Protein AF-A0A099J313-F1 (afdb_monomer_lite)

Radius of gyration: 13.89 Å; chains: 1; bounding box: 29×19×40 Å

Foldseek 3Di:
DWDWDDDVVRDIDIDDDPPDQKDWDWDADPVGHTPDTDMDGWDWDADDDDDPPRHDTDTDDDDDD

Organism: NCBI:txid1001240

pLDDT: mean 82.71, std 9.92, range [59.16, 94.81]

Structure (mmCIF, N/CA/C/O backbone):
data_AF-A0A099J313-F1
#
_entry.id   AF-A0A099J313-F1
#
loop_
_atom_site.group_PDB
_atom_site.id
_atom_site.type_symbol
_atom_site.label_atom_id
_atom_site.label_alt_id
_atom_site.label_comp_id
_atom_site.label_asym_id
_atom_site.label_entity_id
_atom_site.label_seq_id
_atom_site.pdbx_PDB_ins_code
_atom_site.Cartn_x
_atom_site.Cartn_y
_atom_site.Cartn_z
_atom_site.occupancy
_atom_site.B_iso_or_equiv
_atom_site.auth_seq_id
_atom_site.auth_comp_id
_atom_site.auth_asym_id
_atom_site.auth_atom_id
_atom_site.pdbx_PDB_model_num
ATOM 1 N N . MET A 1 1 ? 7.084 -9.996 12.957 1.00 62.78 1 MET A N 1
ATOM 2 C CA . MET A 1 1 ? 6.879 -10.755 11.707 1.00 62.78 1 MET A CA 1
ATOM 3 C C . MET A 1 1 ? 6.227 -9.809 10.720 1.00 62.78 1 MET A C 1
ATOM 5 O O . MET A 1 1 ? 5.368 -9.053 11.154 1.00 62.78 1 MET A O 1
ATOM 9 N N . PHE A 1 2 ? 6.701 -9.790 9.478 1.00 76.00 2 PHE A N 1
ATOM 10 C CA . PHE A 1 2 ? 6.158 -8.976 8.391 1.00 76.00 2 PHE A CA 1
ATOM 11 C C . PHE A 1 2 ? 5.716 -9.933 7.289 1.00 76.00 2 PHE A C 1
ATOM 13 O O . PHE A 1 2 ? 6.508 -1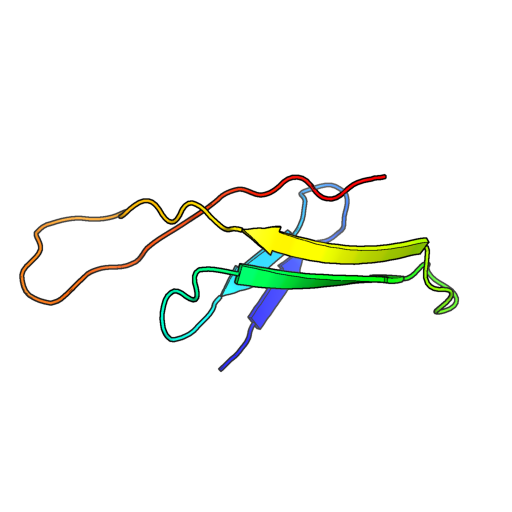0.781 6.874 1.00 76.00 2 PHE A O 1
ATOM 20 N N . THR A 1 3 ? 4.465 -9.807 6.864 1.00 85.50 3 THR A N 1
ATOM 21 C CA . THR A 1 3 ? 3.896 -10.566 5.748 1.00 85.50 3 THR A CA 1
ATOM 22 C C . THR A 1 3 ? 3.383 -9.561 4.733 1.00 85.50 3 THR A C 1
ATOM 24 O O . THR A 1 3 ? 2.708 -8.6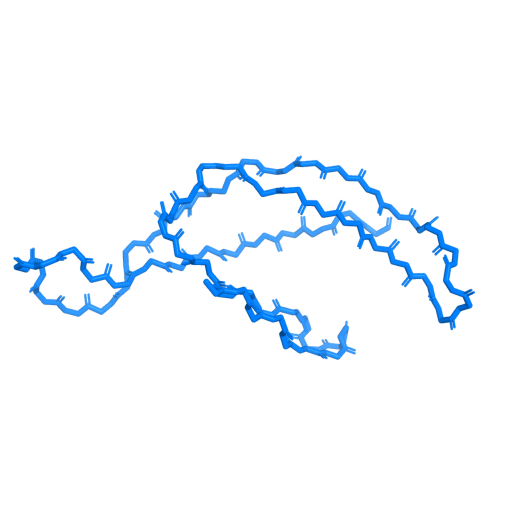16 5.126 1.00 85.50 3 THR A O 1
ATOM 27 N N . LEU A 1 4 ? 3.696 -9.764 3.454 1.00 87.44 4 LEU A N 1
ATOM 28 C CA . LEU A 1 4 ? 3.168 -8.987 2.335 1.00 87.44 4 LEU A CA 1
ATOM 29 C C . LEU A 1 4 ? 2.588 -9.964 1.311 1.00 87.44 4 LEU A C 1
ATOM 31 O O . LEU A 1 4 ? 3.289 -10.870 0.862 1.00 87.44 4 LEU A O 1
ATOM 35 N N . VAL A 1 5 ? 1.317 -9.792 0.963 1.00 90.44 5 VAL A N 1
ATOM 36 C CA . VAL A 1 5 ? 0.596 -10.636 -0.002 1.00 90.44 5 VAL A CA 1
ATOM 37 C C . VAL A 1 5 ? -0.199 -9.765 -0.969 1.00 90.44 5 VAL A C 1
ATOM 39 O O . VAL A 1 5 ? -0.747 -8.746 -0.563 1.00 90.44 5 VAL A O 1
ATOM 42 N N . GLY A 1 6 ? -0.256 -10.140 -2.244 1.00 87.94 6 GLY A N 1
ATOM 43 C CA . GLY A 1 6 ? -0.931 -9.358 -3.282 1.00 87.94 6 GLY A CA 1
ATOM 44 C C . GLY A 1 6 ? -0.395 -9.654 -4.678 1.00 87.94 6 GLY A C 1
ATOM 45 O O . GLY A 1 6 ? 0.549 -10.432 -4.831 1.00 87.94 6 GLY A O 1
ATOM 46 N N . ASP A 1 7 ? -1.012 -9.044 -5.690 1.00 80.69 7 ASP A N 1
ATOM 47 C CA . ASP A 1 7 ? -0.663 -9.246 -7.105 1.00 80.69 7 ASP A CA 1
ATOM 48 C C . ASP A 1 7 ? -0.715 -7.963 -7.957 1.00 80.69 7 ASP A C 1
ATOM 50 O O . ASP A 1 7 ? -0.669 -8.025 -9.184 1.00 80.69 7 ASP A O 1
ATOM 54 N N . GLY A 1 8 ? -0.801 -6.785 -7.328 1.00 75.94 8 GLY A N 1
ATOM 55 C CA . GLY A 1 8 ? -0.857 -5.487 -8.014 1.00 75.94 8 GLY A CA 1
ATOM 56 C C . GLY A 1 8 ? -2.168 -5.205 -8.763 1.00 75.94 8 GLY A C 1
ATOM 57 O O . GLY A 1 8 ? -2.472 -4.040 -8.997 1.00 75.94 8 GLY A O 1
ATOM 58 N N . ILE A 1 9 ? -2.969 -6.230 -9.077 1.00 80.75 9 ILE A N 1
ATOM 59 C CA . ILE A 1 9 ? -4.317 -6.094 -9.646 1.00 80.75 9 ILE A CA 1
ATOM 60 C C . ILE A 1 9 ? -5.327 -5.905 -8.515 1.00 80.75 9 ILE A C 1
ATOM 62 O O . ILE A 1 9 ? -6.146 -4.992 -8.552 1.00 80.75 9 ILE A O 1
ATOM 66 N N . SER A 1 10 ? -5.237 -6.751 -7.488 1.00 84.19 10 SER A N 1
ATOM 67 C CA . SER A 1 10 ? -6.107 -6.721 -6.305 1.00 84.19 10 SER A CA 1
ATOM 68 C C . SER A 1 10 ? -5.532 -5.864 -5.169 1.00 84.19 10 SER A C 1
ATOM 70 O O . SER A 1 10 ? -6.087 -5.833 -4.073 1.00 84.19 10 SER A O 1
ATOM 72 N N . GLY A 1 11 ? -4.402 -5.194 -5.414 1.00 86.62 11 GLY A N 1
ATOM 73 C CA . GLY A 1 11 ? -3.627 -4.485 -4.401 1.00 86.62 11 GLY A CA 1
ATOM 74 C C . GLY A 1 11 ? -2.712 -5.406 -3.592 1.00 86.62 11 GLY A C 1
ATOM 75 O O . GLY A 1 11 ? -2.430 -6.546 -3.975 1.00 86.62 11 GLY A O 1
ATOM 76 N N . TRP A 1 12 ? -2.214 -4.875 -2.479 1.00 89.19 12 TRP A N 1
ATOM 77 C CA . TRP A 1 12 ? -1.319 -5.563 -1.555 1.00 89.19 12 TRP A CA 1
ATOM 78 C C . TRP A 1 12 ? -1.826 -5.400 -0.124 1.00 89.19 12 TRP A C 1
ATOM 80 O O . TRP A 1 12 ? -2.300 -4.332 0.250 1.00 89.19 12 TRP A O 1
ATOM 90 N N . ARG A 1 13 ? -1.679 -6.444 0.691 1.00 89.19 13 ARG A N 1
ATOM 91 C CA . ARG A 1 13 ? -1.965 -6.434 2.127 1.00 89.19 13 ARG A CA 1
ATOM 92 C C . ARG A 1 13 ? -0.687 -6.733 2.893 1.00 89.19 13 ARG A C 1
ATOM 94 O O . ARG A 1 13 ? 0.009 -7.703 2.583 1.00 89.19 13 ARG A O 1
ATOM 101 N N . ALA A 1 14 ? -0.406 -5.910 3.898 1.00 87.75 14 ALA A N 1
ATOM 102 C CA . ALA A 1 14 ? 0.735 -6.072 4.783 1.00 87.75 14 ALA A CA 1
ATOM 103 C C . ALA A 1 14 ? 0.288 -6.221 6.241 1.00 87.75 14 ALA A C 1
ATOM 105 O O . ALA A 1 14 ? -0.537 -5.444 6.719 1.00 87.75 14 ALA A O 1
ATOM 106 N N . ASP A 1 15 ? 0.871 -7.185 6.954 1.00 85.31 15 ASP A N 1
ATOM 107 C CA . ASP A 1 15 ? 0.647 -7.372 8.389 1.00 85.31 15 ASP A CA 1
ATOM 108 C C . ASP A 1 15 ? 1.863 -6.886 9.189 1.00 85.31 15 ASP A C 1
ATOM 110 O O . ASP A 1 15 ? 2.995 -7.340 8.982 1.00 85.31 15 ASP A O 1
ATOM 114 N N . PHE A 1 16 ? 1.617 -5.989 10.147 1.00 77.50 16 PHE A N 1
ATOM 115 C CA . PHE A 1 16 ? 2.636 -5.420 11.029 1.00 77.50 16 PHE A CA 1
ATOM 116 C C . PHE A 1 16 ? 2.372 -5.780 12.489 1.00 77.50 16 PHE A C 1
ATOM 118 O O . PHE A 1 16 ? 1.240 -5.763 12.970 1.00 77.50 16 PHE A O 1
ATOM 125 N N . VAL A 1 17 ? 3.446 -6.010 13.243 1.00 73.38 17 VAL A N 1
ATOM 126 C CA . VAL A 1 17 ? 3.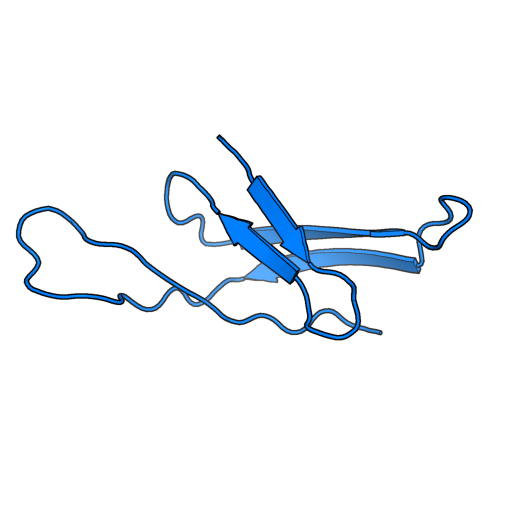372 -6.094 14.705 1.00 73.38 17 VAL A CA 1
ATOM 127 C C . VAL A 1 17 ? 3.613 -4.696 15.272 1.00 73.38 17 VAL A C 1
ATOM 129 O O . VAL A 1 17 ? 4.713 -4.168 15.141 1.00 73.38 17 VAL A O 1
ATOM 132 N N . GLY A 1 18 ? 2.602 -4.104 15.916 1.00 70.00 18 GLY A N 1
ATOM 133 C CA . GLY A 1 18 ? 2.775 -2.883 16.719 1.00 70.00 18 GLY A CA 1
ATOM 134 C C . GLY A 1 18 ? 2.188 -1.576 16.171 1.00 70.00 18 GLY A C 1
ATOM 135 O O . GLY A 1 18 ? 2.462 -0.542 16.767 1.00 70.00 18 GLY A O 1
ATOM 136 N N . GLY A 1 19 ? 1.367 -1.593 15.111 1.00 67.44 19 GLY A N 1
ATOM 137 C CA . GLY A 1 19 ? 0.550 -0.438 14.687 1.00 67.44 19 GLY A CA 1
ATOM 138 C C . GLY A 1 19 ? 1.330 0.873 14.522 1.00 67.44 19 GLY A C 1
ATOM 139 O O . GLY A 1 19 ? 0.958 1.882 15.122 1.00 67.44 19 GLY A O 1
ATOM 140 N N . GLN A 1 20 ? 2.442 0.831 13.783 1.00 76.69 20 GLN A N 1
ATOM 141 C CA . GLN A 1 20 ? 3.329 1.980 13.588 1.00 76.69 20 GLN A CA 1
ATOM 142 C C . GLN A 1 20 ? 2.625 3.104 12.831 1.00 76.69 20 GLN A C 1
ATOM 144 O O . GLN A 1 20 ? 2.002 2.847 11.811 1.00 76.69 20 GLN A O 1
ATOM 149 N N . SER A 1 21 ? 2.758 4.350 13.284 1.00 82.69 21 SER A N 1
ATOM 150 C CA . SER A 1 21 ? 2.071 5.500 12.677 1.00 82.69 21 SER A CA 1
ATOM 151 C C . SER A 1 21 ? 2.548 5.848 11.267 1.00 82.69 21 SER A C 1
ATOM 153 O O . SER A 1 21 ? 1.856 6.579 10.577 1.00 82.69 21 SER A O 1
ATOM 155 N N . MET A 1 22 ? 3.703 5.334 10.837 1.00 88.06 22 MET A N 1
ATOM 156 C CA . MET A 1 22 ? 4.292 5.619 9.532 1.00 88.06 22 MET A CA 1
ATOM 157 C C . MET A 1 22 ? 4.813 4.332 8.896 1.00 88.06 22 MET A C 1
ATOM 159 O O . MET A 1 22 ? 5.461 3.525 9.567 1.00 88.06 22 MET A O 1
ATOM 163 N N . VAL A 1 23 ? 4.552 4.159 7.600 1.00 87.50 23 VAL A N 1
ATOM 164 C CA . VAL A 1 23 ? 5.002 3.011 6.805 1.00 87.50 23 VAL A CA 1
ATOM 165 C C . VAL A 1 23 ? 5.802 3.504 5.604 1.00 87.50 23 VAL A C 1
ATOM 167 O O . VAL A 1 23 ? 5.332 4.324 4.818 1.00 87.50 23 VAL A O 1
ATOM 170 N N . GLY A 1 24 ? 7.026 2.993 5.465 1.00 89.75 24 GLY A N 1
ATOM 171 C CA . GLY A 1 24 ? 7.853 3.186 4.274 1.00 89.75 24 GLY A CA 1
ATOM 172 C C . GLY A 1 24 ? 7.503 2.177 3.181 1.00 89.75 24 GLY A C 1
ATOM 173 O O . GLY A 1 24 ? 7.244 1.011 3.481 1.00 89.75 24 GLY A O 1
ATOM 174 N N . TYR A 1 25 ? 7.538 2.603 1.920 1.00 90.00 25 TYR A N 1
ATOM 175 C CA . TYR A 1 25 ? 7.317 1.741 0.761 1.00 90.00 25 TYR A CA 1
ATOM 176 C C . TYR A 1 25 ? 8.396 1.943 -0.306 1.00 90.00 25 TYR A C 1
ATOM 178 O O . TYR A 1 25 ? 8.964 3.025 -0.462 1.00 90.00 25 TYR A O 1
ATOM 186 N N . ARG A 1 26 ? 8.650 0.876 -1.068 1.00 91.94 26 ARG A N 1
ATOM 187 C CA . ARG A 1 26 ? 9.430 0.895 -2.306 1.00 91.94 26 ARG A CA 1
ATOM 188 C C . ARG A 1 26 ? 8.740 -0.012 -3.316 1.00 91.94 26 ARG A C 1
ATOM 190 O O . ARG A 1 26 ? 8.568 -1.200 -3.055 1.00 91.94 26 ARG A O 1
ATOM 197 N N . LEU A 1 27 ? 8.367 0.559 -4.452 1.00 89.69 27 LEU A N 1
ATOM 198 C CA . LEU A 1 27 ? 7.746 -0.130 -5.569 1.00 89.69 27 LEU A CA 1
ATOM 199 C C . LEU A 1 27 ? 8.804 -0.406 -6.635 1.00 89.69 27 LEU A C 1
ATOM 201 O O . LEU A 1 27 ? 9.521 0.506 -7.054 1.00 89.69 27 LEU A O 1
ATOM 205 N N . THR A 1 28 ? 8.904 -1.658 -7.072 1.00 91.06 28 THR A N 1
ATOM 206 C CA . THR A 1 28 ? 9.830 -2.070 -8.129 1.00 91.06 28 THR A CA 1
ATOM 207 C C . THR A 1 28 ? 9.086 -2.678 -9.305 1.00 91.06 28 THR A C 1
ATOM 209 O O . THR A 1 28 ? 8.111 -3.403 -9.111 1.00 91.06 28 THR A O 1
ATOM 212 N N . ASP A 1 29 ? 9.570 -2.418 -10.515 1.00 89.25 29 ASP A N 1
ATOM 213 C CA . ASP A 1 29 ? 9.099 -3.073 -11.729 1.00 89.25 29 ASP A CA 1
ATOM 214 C C . ASP A 1 29 ? 9.539 -4.552 -11.796 1.00 89.25 29 ASP A C 1
ATOM 216 O O . ASP A 1 29 ? 10.251 -5.073 -10.930 1.00 89.25 29 ASP A O 1
ATOM 220 N N . THR A 1 30 ? 9.131 -5.246 -12.861 1.00 88.69 30 THR A N 1
ATOM 221 C CA . THR A 1 30 ? 9.436 -6.670 -13.075 1.00 88.69 30 THR A CA 1
ATOM 222 C C . THR A 1 30 ? 10.918 -6.971 -13.302 1.00 88.69 30 THR A C 1
ATOM 224 O O . THR A 1 30 ? 11.313 -8.133 -13.236 1.00 88.69 30 THR A O 1
ATOM 227 N N . VAL A 1 31 ? 11.735 -5.960 -13.608 1.00 93.88 31 VAL A N 1
ATOM 228 C CA . VAL A 1 31 ? 13.187 -6.087 -13.797 1.00 93.88 31 VAL A CA 1
ATOM 229 C C . VAL A 1 31 ? 13.982 -5.582 -12.583 1.00 93.88 31 VAL A C 1
ATOM 231 O O . VAL A 1 31 ? 15.211 -5.628 -12.598 1.00 93.88 31 VAL A O 1
ATOM 234 N N . GLY A 1 32 ? 13.295 -5.164 -11.513 1.00 91.25 32 GLY A N 1
ATOM 235 C CA . GLY A 1 32 ? 13.882 -4.675 -10.265 1.00 91.25 32 GLY A CA 1
ATOM 236 C C . GLY A 1 32 ? 14.210 -3.178 -10.252 1.00 91.25 32 GLY A C 1
ATOM 237 O O . GLY A 1 32 ? 14.825 -2.708 -9.294 1.00 91.25 32 GLY A O 1
ATOM 238 N N . GLY A 1 33 ? 13.818 -2.420 -11.279 1.00 94.81 33 GLY A N 1
ATOM 239 C CA . GLY A 1 33 ? 13.924 -0.962 -11.298 1.00 94.81 33 GLY A CA 1
ATOM 240 C C . GLY A 1 33 ? 12.965 -0.330 -10.290 1.00 94.81 33 GLY A C 1
ATOM 241 O O . GLY A 1 33 ? 11.824 -0.762 -10.169 1.00 94.81 33 GLY A O 1
ATOM 242 N N . VAL A 1 34 ? 13.413 0.681 -9.540 1.00 93.56 34 VAL A N 1
ATOM 243 C CA . VAL A 1 34 ? 12.545 1.401 -8.591 1.00 93.56 34 VAL A CA 1
ATOM 244 C C . VAL A 1 34 ? 11.642 2.356 -9.365 1.00 93.56 34 VAL A C 1
ATOM 246 O O . VAL A 1 34 ? 12.133 3.247 -10.052 1.00 93.56 34 VAL A O 1
ATOM 249 N N . VAL A 1 35 ? 10.331 2.169 -9.223 1.00 91.75 35 VAL A N 1
ATOM 250 C CA . VAL A 1 35 ? 9.296 3.017 -9.830 1.00 91.75 35 VAL A CA 1
ATOM 251 C C . VAL A 1 35 ? 8.949 4.175 -8.898 1.00 91.75 35 VAL A C 1
ATOM 253 O O . VAL A 1 35 ? 8.887 5.322 -9.328 1.00 91.75 35 VAL A O 1
ATOM 256 N N . ALA A 1 36 ? 8.782 3.881 -7.606 1.00 91.44 36 ALA A N 1
ATOM 257 C CA . ALA A 1 36 ? 8.466 4.865 -6.579 1.00 91.44 36 ALA A CA 1
ATOM 258 C C . ALA A 1 36 ? 8.986 4.407 -5.211 1.00 91.44 36 ALA A C 1
ATOM 260 O O . ALA A 1 36 ? 9.048 3.212 -4.922 1.00 91.44 36 ALA A O 1
ATOM 261 N N . GLU A 1 37 ? 9.334 5.353 -4.345 1.00 94.69 37 GLU A N 1
ATOM 262 C CA . GLU A 1 37 ? 9.647 5.086 -2.943 1.00 94.69 37 GLU A CA 1
ATOM 263 C C . GLU A 1 37 ? 9.263 6.275 -2.066 1.00 94.69 37 GLU A C 1
ATOM 265 O O . GLU A 1 37 ? 9.268 7.423 -2.513 1.00 94.69 37 GLU A O 1
ATOM 270 N N . GLY A 1 38 ? 8.923 6.003 -0.810 1.00 93.75 38 GLY A N 1
ATOM 271 C CA . GLY A 1 38 ? 8.518 7.048 0.118 1.00 93.75 38 GLY A CA 1
ATOM 272 C C . GLY A 1 38 ? 8.054 6.511 1.462 1.00 93.75 38 GLY A C 1
ATOM 273 O O . GLY A 1 38 ? 8.268 5.347 1.800 1.00 93.75 38 GLY A O 1
ATOM 274 N N . ALA A 1 39 ? 7.413 7.385 2.231 1.00 92.88 39 ALA A N 1
ATOM 275 C CA . ALA A 1 39 ? 6.777 7.054 3.497 1.00 92.88 39 ALA A CA 1
ATOM 276 C C . ALA A 1 39 ? 5.407 7.727 3.582 1.00 92.88 39 ALA A C 1
ATOM 278 O O . ALA A 1 39 ? 5.224 8.825 3.056 1.00 92.88 39 ALA A O 1
ATOM 279 N N . ILE A 1 40 ? 4.457 7.047 4.217 1.00 90.56 40 ILE A N 1
ATOM 280 C CA . ILE A 1 40 ? 3.071 7.493 4.377 1.00 90.56 40 ILE A CA 1
ATOM 281 C C . ILE A 1 40 ? 2.700 7.371 5.856 1.00 90.56 40 ILE A C 1
ATOM 283 O O . ILE A 1 40 ? 3.012 6.360 6.493 1.00 90.56 40 ILE A O 1
ATOM 287 N N . ASP A 1 41 ? 2.050 8.403 6.394 1.00 90.56 41 ASP A N 1
ATOM 288 C CA . ASP A 1 41 ? 1.386 8.330 7.694 1.00 90.56 41 ASP A CA 1
ATOM 289 C C . ASP A 1 41 ? 0.113 7.489 7.566 1.00 90.56 41 ASP A C 1
ATOM 291 O O . ASP A 1 41 ? -0.686 7.685 6.651 1.00 90.56 41 ASP A O 1
ATOM 295 N N . VAL A 1 42 ? -0.052 6.517 8.460 1.00 88.50 42 VAL A N 1
ATOM 296 C CA . VAL A 1 42 ? -1.091 5.493 8.349 1.00 88.50 42 VAL A CA 1
ATOM 297 C C . VAL A 1 42 ? -2.150 5.680 9.427 1.00 88.50 42 VAL A C 1
ATOM 299 O O . VAL A 1 42 ? -1.888 5.527 10.626 1.00 88.50 42 VAL A O 1
ATOM 302 N N . ASP A 1 43 ? -3.374 5.941 8.979 1.00 87.81 43 ASP A N 1
ATOM 303 C CA . ASP A 1 43 ? -4.539 6.135 9.836 1.00 87.81 43 ASP A CA 1
ATOM 304 C C . ASP A 1 43 ? -5.173 4.792 10.224 1.00 87.81 43 ASP A C 1
ATOM 306 O O . ASP A 1 43 ? -6.155 4.326 9.648 1.00 87.81 43 ASP A O 1
ATOM 310 N N . TRP A 1 44 ? -4.592 4.143 11.233 1.00 86.88 44 TRP A N 1
ATOM 311 C CA . TRP A 1 44 ? -5.064 2.851 11.731 1.00 86.88 44 TRP A CA 1
ATOM 312 C C . TRP A 1 44 ? -6.440 2.923 12.392 1.00 86.88 44 TRP A C 1
ATOM 314 O O . TRP A 1 44 ? -6.606 3.505 13.469 1.00 86.88 44 TRP A O 1
ATOM 324 N N . VAL A 1 45 ? -7.395 2.189 11.83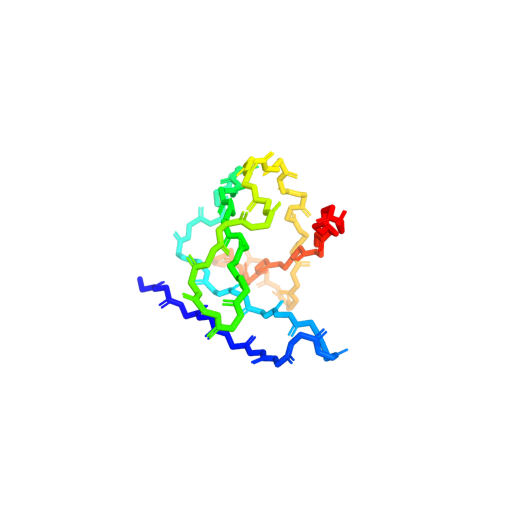2 1.00 85.88 45 VAL A N 1
ATOM 325 C CA . VAL A 1 45 ? -8.735 2.009 12.390 1.00 85.88 45 VAL A CA 1
ATOM 326 C C . VAL A 1 45 ? -8.816 0.662 13.102 1.00 85.88 45 VAL A C 1
ATOM 328 O O . VAL A 1 45 ? -8.294 -0.348 12.638 1.00 85.88 45 VAL A O 1
ATOM 331 N N . ARG A 1 46 ? -9.456 0.619 14.274 1.00 82.69 46 ARG A N 1
ATOM 332 C CA . ARG A 1 46 ? -9.684 -0.648 14.989 1.00 82.69 46 ARG A CA 1
ATOM 333 C C . ARG A 1 46 ? -10.766 -1.461 14.286 1.00 82.69 46 ARG A C 1
ATOM 335 O O . ARG A 1 46 ? -11.841 -0.934 14.014 1.00 82.69 46 ARG A O 1
ATOM 342 N N . VAL A 1 47 ? -10.503 -2.748 14.080 1.00 80.31 47 VAL A N 1
ATOM 343 C CA . VAL A 1 47 ? -11.435 -3.693 13.455 1.00 80.31 47 VAL A CA 1
ATOM 344 C C . VAL A 1 47 ? -11.633 -4.918 14.359 1.00 80.31 47 VAL A C 1
ATOM 346 O O . VAL A 1 47 ? -10.698 -5.379 15.009 1.00 80.31 47 VAL A O 1
ATOM 349 N N . GLY A 1 48 ? -12.857 -5.453 14.434 1.00 66.19 48 GLY A N 1
ATOM 350 C CA . GLY A 1 48 ? -13.197 -6.604 15.294 1.00 66.19 48 GLY A CA 1
ATOM 351 C C . GLY A 1 48 ? -13.509 -6.262 16.768 1.00 66.19 48 GLY A C 1
ATOM 352 O O . GLY A 1 48 ? -13.056 -5.253 17.292 1.00 66.19 48 GLY A O 1
ATOM 353 N N . GLY A 1 49 ? -14.337 -7.102 17.415 1.00 66.56 49 GLY A N 1
ATOM 354 C CA . GLY A 1 49 ? -15.040 -6.859 18.694 1.00 66.56 49 GLY A CA 1
ATOM 355 C C . GLY A 1 49 ? -14.225 -6.623 19.988 1.00 66.56 49 GLY A C 1
ATOM 356 O O . GLY A 1 49 ? -13.021 -6.393 19.984 1.00 66.56 49 GLY A O 1
ATOM 357 N N . THR A 1 50 ? -14.947 -6.650 21.121 1.00 60.22 50 THR A N 1
ATOM 358 C CA . THR A 1 50 ? -14.693 -5.946 22.401 1.00 60.22 50 THR A CA 1
ATOM 359 C C .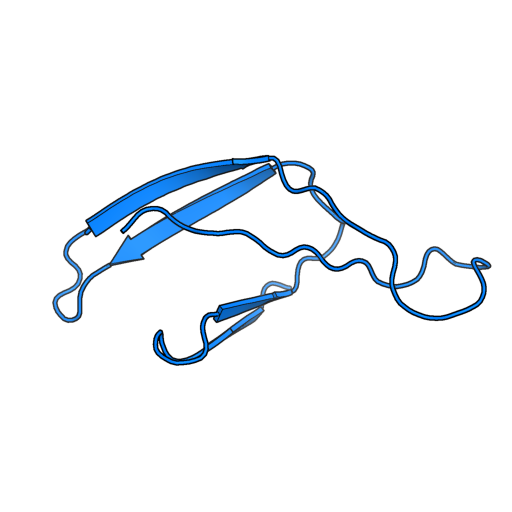 THR A 1 50 ? -13.250 -5.949 22.936 1.00 60.22 50 THR A C 1
ATOM 361 O O . THR A 1 50 ? -12.824 -6.886 23.607 1.00 60.22 50 THR A O 1
ATOM 364 N N . GLU A 1 51 ? -12.543 -4.850 22.662 1.00 59.16 51 GLU A N 1
ATOM 365 C CA . GLU A 1 51 ? -11.661 -3.973 23.471 1.00 59.16 51 GLU A CA 1
ATOM 366 C C . GLU A 1 51 ? -10.819 -4.475 24.666 1.00 59.16 51 GLU A C 1
ATOM 368 O O . GLU A 1 51 ? -9.995 -3.711 25.167 1.00 59.16 51 GLU A O 1
ATOM 373 N N . ARG A 1 52 ? -10.907 -5.721 25.131 1.00 60.22 52 ARG A N 1
ATOM 374 C CA . ARG A 1 52 ? -10.253 -6.117 26.390 1.00 60.22 52 ARG A CA 1
ATOM 375 C C . ARG A 1 52 ? -8.731 -6.300 26.278 1.00 60.22 52 ARG A C 1
ATOM 377 O O . ARG A 1 52 ? -8.051 -6.271 27.300 1.00 60.22 52 ARG A O 1
ATOM 384 N N . CYS A 1 53 ? -8.191 -6.442 25.062 1.00 64.50 53 CYS A N 1
ATOM 385 C CA . CYS A 1 53 ? -6.755 -6.677 24.829 1.00 64.50 53 CYS A CA 1
ATOM 386 C C . CYS A 1 53 ? -6.141 -5.867 23.670 1.00 64.50 53 CYS A C 1
ATOM 388 O O . CYS A 1 53 ? -5.022 -6.157 23.266 1.00 64.50 53 CYS A O 1
ATOM 390 N N . GLY A 1 54 ? -6.839 -4.860 23.131 1.00 65.19 54 GLY A N 1
ATOM 391 C CA . GLY A 1 54 ? -6.337 -4.107 21.975 1.00 65.19 54 GLY A CA 1
ATOM 392 C C . GLY A 1 54 ? -6.343 -4.936 20.686 1.00 65.19 54 GLY A C 1
ATOM 393 O O . GLY A 1 54 ? -5.285 -5.241 20.151 1.00 65.19 54 GLY A O 1
ATOM 394 N N . GLY A 1 55 ? -7.547 -5.291 20.216 1.00 70.94 55 GLY A N 1
ATOM 395 C CA . GLY A 1 55 ? -7.782 -6.053 18.983 1.00 70.94 55 GLY A CA 1
ATOM 396 C C . GLY A 1 55 ? -7.161 -5.442 17.714 1.00 70.94 55 GLY A C 1
ATOM 397 O O . GLY A 1 55 ? -6.552 -4.366 17.774 1.00 70.94 55 GLY A O 1
ATOM 398 N N . PRO A 1 56 ? -7.288 -6.138 16.570 1.00 79.75 56 PRO A N 1
ATOM 399 C CA . PRO A 1 56 ? -6.558 -5.796 15.359 1.00 79.75 56 PRO A CA 1
ATOM 400 C C . PRO A 1 56 ? -6.910 -4.401 14.838 1.00 79.75 56 PRO A C 1
ATOM 402 O O . PRO A 1 56 ? -7.961 -3.823 15.132 1.00 79.75 56 PRO A O 1
ATOM 405 N N . ARG A 1 57 ? -5.978 -3.841 14.073 1.00 84.94 57 ARG A N 1
ATOM 406 C CA . ARG A 1 57 ? -6.155 -2.575 13.372 1.00 84.94 57 ARG A CA 1
ATOM 407 C C . ARG A 1 57 ? -5.901 -2.782 11.892 1.00 84.94 57 ARG A C 1
ATOM 409 O O . ARG A 1 57 ? -5.074 -3.614 11.530 1.00 84.94 57 ARG A O 1
ATOM 416 N N . GLU A 1 58 ? -6.594 -2.007 11.081 1.00 87.69 58 GLU A N 1
ATOM 417 C CA . GLU A 1 58 ? -6.509 -2.029 9.628 1.00 87.69 58 GLU A CA 1
ATOM 418 C C . GLU A 1 58 ? -6.471 -0.591 9.113 1.00 87.69 58 GLU A C 1
ATOM 420 O O . GLU A 1 58 ? -7.005 0.319 9.752 1.00 87.69 58 GLU A O 1
ATOM 425 N N . ALA A 1 59 ? -5.771 -0.388 8.007 1.00 88.50 59 ALA A N 1
ATOM 426 C CA . ALA A 1 59 ? -5.679 0.885 7.320 1.00 88.50 59 ALA A CA 1
ATOM 427 C C . ALA A 1 59 ? -5.519 0.620 5.829 1.00 88.50 59 ALA A C 1
ATOM 429 O O . ALA A 1 59 ? -4.777 -0.287 5.442 1.00 88.50 59 ALA A O 1
ATOM 430 N N . ASP A 1 60 ? -6.177 1.447 5.028 1.00 89.12 60 ASP A N 1
ATOM 431 C CA . ASP A 1 60 ? -6.026 1.465 3.582 1.00 89.12 60 ASP A CA 1
ATOM 432 C C . ASP A 1 60 ? -5.121 2.635 3.199 1.00 89.12 60 ASP A C 1
ATOM 434 O O . ASP A 1 60 ? -5.282 3.750 3.700 1.00 89.12 60 ASP A O 1
ATOM 438 N N . ILE A 1 61 ? -4.152 2.375 2.323 1.00 87.56 61 ILE A N 1
ATOM 439 C CA . ILE A 1 61 ? -3.256 3.397 1.783 1.00 87.56 61 ILE A CA 1
ATOM 440 C C . ILE A 1 61 ? -3.228 3.302 0.263 1.00 87.56 61 ILE A C 1
ATOM 442 O O . ILE A 1 61 ? -3.184 2.210 -0.305 1.00 87.56 61 ILE A O 1
ATOM 446 N N . GLU A 1 62 ? -3.207 4.454 -0.394 1.00 88.12 62 GLU A N 1
ATOM 447 C CA . GLU A 1 62 ? -2.970 4.549 -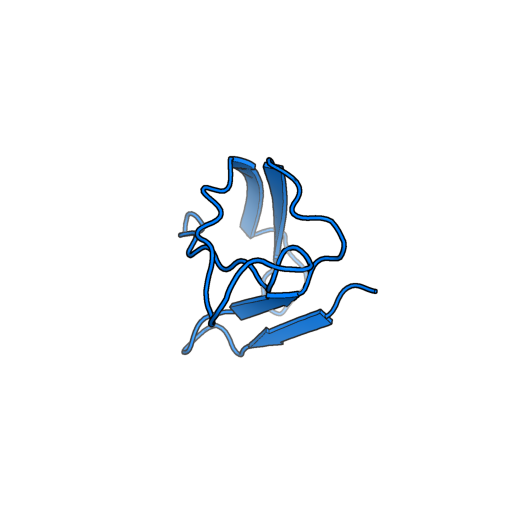1.829 1.00 88.12 62 GLU A CA 1
ATOM 448 C C . GLU A 1 62 ? -1.506 4.917 -2.060 1.00 88.12 62 GLU A C 1
ATOM 450 O O . GLU A 1 62 ? -1.003 5.909 -1.528 1.00 88.12 62 GLU A O 1
ATOM 455 N N . LEU A 1 63 ? -0.804 4.093 -2.837 1.00 84.44 63 LEU A N 1
ATOM 456 C CA . LEU A 1 63 ? 0.553 4.404 -3.268 1.00 84.44 63 LEU A CA 1
ATOM 457 C C . LEU A 1 63 ? 0.494 5.234 -4.556 1.00 84.44 63 LEU A C 1
ATOM 459 O O . LEU A 1 63 ? -0.335 4.943 -5.421 1.00 84.44 63 LEU A O 1
ATOM 463 N N . PRO A 1 64 ? 1.367 6.241 -4.716 1.00 74.56 64 PRO A N 1
ATOM 464 C CA . PRO A 1 64 ? 1.462 6.975 -5.968 1.00 74.56 64 PRO A CA 1
ATOM 465 C C . PRO A 1 64 ? 1.907 6.045 -7.104 1.00 74.56 64 PRO A C 1
ATOM 467 O O . PRO A 1 64 ? 2.783 5.195 -6.920 1.00 74.56 64 PRO A O 1
ATOM 470 N N . SER A 1 65 ? 1.267 6.222 -8.261 1.00 64.06 65 SER A N 1
ATOM 471 C CA . SER A 1 65 ? 1.546 5.526 -9.523 1.00 64.06 65 SER A CA 1
ATOM 472 C C . SER A 1 65 ? 2.737 6.111 -10.266 1.00 64.06 65 SER A C 1
ATOM 474 O O . SER A 1 65 ? 2.769 7.362 -10.358 1.00 64.06 65 SER A O 1
#

Secondary structure (DSSP, 8-state):
--EEEE-SSS-EEEE-SS--SEEEEEEE-TTS-EEEEEEEE--PEE-SS--SS---EE---PPP-

Sequence (65 aa):
MFTLVGDGISGWRADFVGGQSMVGYRLTDTVGGVVAEGAIDVDWVRVGGTERCGGPREADIELPS